Protein AF-A0A7W1G397-F1 (afdb_monomer_lite)

Structure (mmCIF, N/CA/C/O backbone):
data_AF-A0A7W1G397-F1
#
_entry.id   AF-A0A7W1G397-F1
#
loop_
_atom_site.group_PDB
_atom_site.id
_atom_site.type_symbol
_atom_site.label_atom_id
_atom_site.label_alt_id
_atom_site.label_comp_id
_atom_site.label_asym_id
_atom_site.label_entity_id
_atom_site.label_seq_id
_atom_site.pdbx_PDB_ins_code
_atom_site.Cartn_x
_atom_site.Cartn_y
_atom_site.Cartn_z
_atom_site.occupancy
_atom_site.B_iso_or_equiv
_atom_site.auth_seq_id
_atom_site.auth_comp_id
_atom_site.auth_asym_id
_atom_site.auth_atom_id
_atom_site.pdbx_PDB_model_num
ATOM 1 N N . MET A 1 1 ? -20.762 5.260 2.229 1.00 49.41 1 MET A N 1
ATOM 2 C CA . MET A 1 1 ? -19.795 6.367 2.070 1.00 49.41 1 MET A CA 1
ATOM 3 C C . MET A 1 1 ? -18.681 6.071 3.055 1.00 49.41 1 MET A C 1
ATOM 5 O O . MET A 1 1 ? -19.008 5.894 4.223 1.00 49.41 1 MET A O 1
ATOM 9 N N . LEU A 1 2 ? -17.438 5.887 2.600 1.00 60.28 2 LEU A N 1
ATOM 10 C CA . LEU A 1 2 ? -16.324 5.679 3.531 1.00 60.28 2 LEU A CA 1
ATOM 11 C C . LEU A 1 2 ? -16.150 6.945 4.393 1.00 60.28 2 LEU A C 1
ATOM 13 O O . LEU A 1 2 ? -16.407 8.043 3.886 1.00 60.28 2 LEU A O 1
ATOM 17 N N . PRO A 1 3 ? -15.755 6.822 5.672 1.00 69.31 3 PRO A N 1
ATOM 18 C CA . PRO A 1 3 ? -15.468 7.985 6.499 1.00 69.31 3 PRO A CA 1
ATOM 19 C C . PRO A 1 3 ? -14.357 8.830 5.865 1.00 69.31 3 PRO A C 1
ATOM 21 O O . PRO A 1 3 ? -13.433 8.294 5.248 1.00 69.31 3 PRO A O 1
ATOM 24 N N . LEU A 1 4 ? -14.433 10.150 6.046 1.00 78.81 4 LEU A N 1
ATOM 25 C CA . LEU A 1 4 ? -13.343 11.065 5.707 1.00 78.81 4 LEU A CA 1
ATOM 26 C C . LEU A 1 4 ? -12.041 10.572 6.365 1.00 78.81 4 LEU A C 1
ATOM 28 O O . LEU A 1 4 ? -12.045 10.128 7.516 1.00 78.81 4 LEU A O 1
ATOM 32 N N . GLY A 1 5 ? -10.938 10.639 5.625 1.00 86.44 5 GLY A N 1
ATOM 33 C CA . GLY A 1 5 ? -9.634 10.177 6.085 1.00 86.44 5 GLY A CA 1
ATOM 34 C C . GLY A 1 5 ? -8.589 11.283 6.124 1.00 86.44 5 GLY A C 1
ATOM 35 O O . GLY A 1 5 ? -8.741 12.336 5.503 1.00 86.44 5 GLY A O 1
ATOM 36 N N . TYR A 1 6 ? -7.509 11.020 6.850 1.00 93.25 6 TYR A N 1
ATOM 37 C CA . TYR A 1 6 ? -6.298 11.835 6.835 1.00 93.25 6 TYR A CA 1
ATOM 38 C C . TYR A 1 6 ? -5.314 11.289 5.795 1.00 93.25 6 TYR A C 1
ATOM 40 O O . TYR A 1 6 ? -5.114 10.083 5.748 1.00 93.25 6 TYR A O 1
ATOM 48 N N . SER A 1 7 ? -4.682 12.137 4.982 1.00 94.19 7 SER A N 1
ATOM 49 C CA . SER A 1 7 ? -3.629 11.691 4.054 1.00 94.19 7 SER A CA 1
ATOM 50 C C . SER A 1 7 ? -2.247 11.926 4.645 1.00 94.19 7 SER A C 1
ATOM 52 O O . SER A 1 7 ? -1.936 13.033 5.093 1.00 94.19 7 SER A O 1
ATOM 54 N N . SER A 1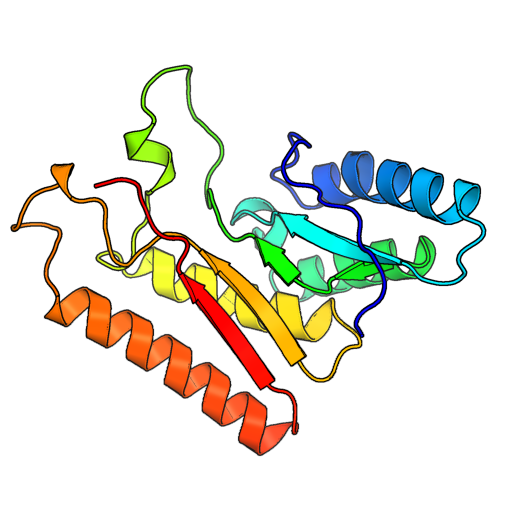 8 ? -1.406 10.890 4.630 1.00 93.62 8 SER A N 1
ATOM 55 C CA . SER A 1 8 ? -0.041 10.957 5.150 1.00 93.62 8 SER A CA 1
ATOM 56 C C . SER A 1 8 ? 1.004 11.364 4.107 1.00 93.62 8 SER A C 1
ATOM 58 O O . SER A 1 8 ? 2.186 11.392 4.437 1.00 93.62 8 SER A O 1
ATOM 60 N N . ASN A 1 9 ? 0.611 11.690 2.870 1.00 89.75 9 ASN A N 1
ATOM 61 C CA . ASN A 1 9 ? 1.539 11.909 1.748 1.00 89.75 9 ASN A CA 1
ATOM 62 C C . ASN A 1 9 ? 2.544 13.058 1.960 1.00 89.75 9 ASN A C 1
ATOM 64 O O . ASN A 1 9 ? 3.573 13.099 1.293 1.00 89.75 9 ASN A O 1
ATOM 68 N N . LEU A 1 10 ? 2.264 13.990 2.878 1.00 87.69 10 LEU A N 1
ATOM 69 C CA . LEU A 1 10 ? 3.157 15.111 3.204 1.00 87.69 10 LEU A CA 1
ATOM 70 C C . LEU A 1 10 ? 4.120 14.822 4.365 1.00 87.69 10 LEU A C 1
ATOM 72 O O . LEU A 1 10 ? 4.954 15.668 4.687 1.00 87.69 10 LEU A O 1
ATOM 76 N N . HIS A 1 11 ? 4.016 13.656 5.006 1.00 89.62 11 HIS A N 1
ATOM 77 C CA . HIS A 1 11 ? 4.950 13.258 6.055 1.00 89.62 11 HIS A CA 1
ATOM 78 C C . HIS A 1 11 ? 6.202 12.646 5.443 1.00 89.62 11 HIS A C 1
ATOM 80 O O . HIS A 1 11 ? 6.127 11.675 4.692 1.00 89.62 11 HIS A O 1
ATOM 86 N N . ALA A 1 12 ? 7.361 13.175 5.825 1.00 87.12 12 ALA A N 1
ATOM 87 C CA . ALA A 1 12 ? 8.645 12.550 5.545 1.00 87.12 12 ALA A CA 1
ATOM 88 C C . ALA A 1 12 ? 8.854 11.367 6.508 1.00 87.12 12 ALA A C 1
ATOM 90 O O . ALA A 1 12 ? 9.498 11.510 7.545 1.00 87.12 12 ALA A O 1
ATOM 91 N N . ALA A 1 13 ? 8.242 10.226 6.189 1.00 91.12 13 ALA A N 1
ATOM 92 C CA . ALA A 1 13 ? 8.380 8.975 6.926 1.00 91.12 13 ALA A CA 1
ATOM 93 C C . ALA A 1 13 ? 8.576 7.811 5.945 1.00 91.12 13 ALA A C 1
ATOM 95 O O . ALA A 1 13 ? 7.748 7.563 5.059 1.00 91.12 13 ALA A O 1
ATOM 96 N N . GLU A 1 14 ? 9.690 7.103 6.094 1.00 91.75 14 GLU A N 1
ATOM 97 C CA . GLU A 1 14 ? 10.121 6.040 5.185 1.00 91.75 14 GLU A CA 1
ATOM 98 C C . GLU A 1 14 ? 10.164 4.684 5.889 1.00 91.75 14 GLU A C 1
ATOM 100 O O . GLU A 1 14 ? 9.796 3.668 5.297 1.00 91.75 14 GLU A O 1
ATOM 105 N N . THR A 1 15 ? 10.585 4.666 7.152 1.00 95.44 15 THR A N 1
ATOM 106 C CA . THR A 1 15 ? 10.671 3.462 7.988 1.00 95.44 15 THR A CA 1
ATOM 107 C C . THR A 1 15 ? 9.422 3.268 8.848 1.00 95.44 15 THR A C 1
ATOM 109 O O . THR A 1 15 ? 8.640 4.194 9.063 1.00 95.44 15 THR A O 1
ATOM 112 N N . LEU A 1 16 ? 9.239 2.054 9.378 1.00 96.88 16 LEU A N 1
ATOM 113 C CA . LEU A 1 16 ? 8.144 1.752 10.303 1.00 96.88 16 LEU A CA 1
ATOM 114 C C . LEU A 1 16 ? 8.178 2.680 11.523 1.00 96.88 16 LEU A C 1
ATOM 116 O O . LEU A 1 16 ? 7.152 3.250 11.891 1.00 96.88 16 LEU A O 1
ATOM 120 N N . ASP A 1 17 ? 9.360 2.849 12.112 1.00 97.12 17 ASP A N 1
ATOM 121 C CA . ASP A 1 17 ? 9.548 3.661 13.311 1.00 97.12 17 ASP A CA 1
ATOM 122 C C . ASP A 1 17 ? 9.199 5.128 13.045 1.00 97.12 17 ASP A C 1
ATOM 124 O O . ASP A 1 17 ? 8.496 5.743 13.843 1.00 97.12 17 ASP A O 1
ATOM 128 N N . GLU A 1 18 ? 9.597 5.678 11.895 1.00 96.38 18 GLU A N 1
ATOM 129 C CA . GLU A 1 18 ? 9.225 7.039 11.489 1.00 96.38 18 GLU A CA 1
ATOM 130 C C . GLU A 1 18 ? 7.716 7.178 11.257 1.00 96.38 18 GLU A C 1
ATOM 132 O O . GLU A 1 18 ? 7.117 8.164 11.688 1.00 96.38 18 GLU A O 1
ATOM 137 N N . VAL A 1 19 ? 7.068 6.196 10.616 1.00 96.38 19 VAL A N 1
ATOM 138 C CA . VAL A 1 19 ? 5.608 6.215 10.417 1.00 96.38 19 VAL A CA 1
ATOM 139 C C . VAL A 1 19 ? 4.892 6.226 11.770 1.00 96.38 19 VAL A C 1
ATOM 141 O O . VAL A 1 19 ? 4.010 7.059 12.003 1.00 96.38 19 VAL A O 1
ATOM 144 N N . VAL A 1 20 ? 5.297 5.354 12.693 1.00 97.44 20 VAL A N 1
ATOM 145 C CA . VAL A 1 20 ? 4.714 5.272 14.040 1.00 97.44 20 VAL A CA 1
ATOM 146 C C . VAL A 1 20 ? 5.016 6.525 14.867 1.00 97.44 20 VAL A C 1
ATOM 148 O O . VAL A 1 20 ? 4.150 6.979 15.612 1.00 97.44 20 VAL A O 1
ATOM 151 N N . ALA A 1 21 ? 6.201 7.120 14.731 1.00 96.50 21 ALA A N 1
ATOM 152 C CA . ALA A 1 21 ? 6.607 8.289 15.510 1.00 96.50 21 ALA A CA 1
ATOM 153 C C . ALA A 1 21 ? 6.047 9.616 14.975 1.00 96.50 21 ALA A C 1
ATOM 155 O O . ALA A 1 21 ? 5.816 10.538 15.760 1.00 96.50 21 ALA A O 1
ATOM 156 N N . HIS A 1 22 ? 5.837 9.747 13.662 1.00 94.19 22 HIS A N 1
ATOM 157 C CA . HIS A 1 22 ? 5.528 11.035 13.029 1.00 94.19 22 HIS A CA 1
ATOM 158 C C . HIS A 1 22 ? 4.121 11.097 12.429 1.00 94.19 22 HIS A C 1
ATOM 160 O O . HIS A 1 22 ? 3.424 12.098 12.611 1.00 94.19 22 HIS A O 1
ATOM 166 N N . VAL A 1 23 ? 3.658 10.025 11.781 1.00 96.19 23 VAL A N 1
ATOM 167 C CA . VAL A 1 23 ? 2.343 10.006 11.118 1.00 96.19 23 VAL A CA 1
ATOM 168 C C . VAL A 1 23 ? 1.231 9.714 12.121 1.00 96.19 23 VAL A C 1
ATOM 170 O O . VAL A 1 23 ? 0.248 10.457 12.203 1.00 96.19 23 VAL A O 1
ATOM 173 N N . VAL A 1 24 ? 1.384 8.642 12.905 1.00 97.12 24 VAL A N 1
ATOM 174 C CA . VAL A 1 24 ? 0.333 8.145 13.810 1.00 97.12 24 VAL A CA 1
ATOM 175 C C . VAL A 1 24 ? -0.094 9.194 14.850 1.00 97.12 24 VAL A C 1
ATOM 177 O O . VAL A 1 24 ? -1.300 9.425 14.977 1.00 97.12 24 VAL A O 1
ATOM 180 N N . PRO A 1 25 ? 0.814 9.904 15.554 1.00 96.69 25 PRO A N 1
ATOM 181 C CA . PRO A 1 25 ? 0.413 10.906 16.541 1.00 96.69 25 PRO A CA 1
ATOM 182 C C . PRO A 1 25 ? -0.301 12.104 15.908 1.00 96.69 25 PRO A C 1
ATOM 184 O O . PRO A 1 25 ? -1.245 12.642 16.491 1.00 96.69 25 PRO A O 1
ATOM 187 N N . PHE A 1 26 ? 0.105 12.502 14.697 1.00 96.12 26 PHE A N 1
ATOM 188 C CA . PHE A 1 26 ? -0.525 13.610 13.986 1.00 96.12 26 PHE A CA 1
ATOM 189 C C . PHE A 1 26 ? -1.956 13.253 13.569 1.00 96.12 26 PHE A C 1
ATOM 191 O O . PHE A 1 26 ? -2.895 13.985 13.887 1.00 96.12 26 PHE A O 1
ATOM 198 N N . ALA A 1 27 ? -2.142 12.095 12.929 1.00 96.19 27 ALA A N 1
ATOM 199 C CA . ALA A 1 27 ? -3.462 11.599 12.540 1.00 96.19 27 ALA A CA 1
ATOM 200 C C . ALA A 1 27 ? -4.370 11.383 13.764 1.00 96.19 27 ALA A C 1
ATOM 202 O O . ALA A 1 27 ? -5.541 11.767 13.745 1.00 96.19 27 ALA A O 1
ATOM 203 N N . ARG A 1 28 ? -3.822 10.862 14.870 1.00 97.06 28 ARG A N 1
ATOM 204 C CA . ARG A 1 28 ? -4.537 10.746 16.148 1.00 97.06 28 ARG A CA 1
ATOM 205 C C . ARG A 1 28 ? -5.040 12.102 16.646 1.00 97.06 28 ARG A C 1
ATOM 207 O O . ARG A 1 28 ? -6.202 12.202 17.029 1.00 97.06 28 ARG A O 1
ATOM 214 N N . SER A 1 29 ? -4.198 13.136 16.624 1.00 97.12 29 SER A N 1
ATOM 215 C CA . SER A 1 29 ? -4.589 14.481 17.067 1.00 97.12 29 SER A CA 1
ATOM 216 C C . SER A 1 29 ? -5.717 15.063 16.211 1.00 97.12 29 SER A C 1
ATOM 218 O O . SER A 1 29 ? -6.642 15.679 16.742 1.00 97.12 29 SER A O 1
ATOM 220 N N . VAL A 1 30 ? -5.686 14.831 14.893 1.00 95.50 30 VAL A N 1
ATOM 221 C CA . VAL A 1 30 ? -6.776 15.224 13.985 1.00 95.50 30 VAL A CA 1
ATOM 222 C C . VAL A 1 30 ? -8.072 14.495 14.349 1.00 95.50 30 VAL A C 1
ATOM 224 O O . VAL A 1 30 ? -9.090 15.154 14.560 1.00 95.50 30 VAL A O 1
ATOM 227 N N . ARG A 1 31 ? -8.030 13.164 14.504 1.00 95.94 31 ARG A N 1
ATOM 228 C CA . ARG A 1 31 ? -9.182 12.349 14.930 1.00 95.94 31 ARG A CA 1
ATOM 229 C C . ARG A 1 31 ? -9.794 12.864 16.236 1.00 95.94 31 ARG A C 1
ATOM 231 O O . ARG A 1 31 ? -11.010 13.020 16.320 1.00 95.94 31 ARG A O 1
ATOM 238 N N . GLU A 1 32 ? -8.963 13.137 17.243 1.00 96.75 32 GLU A N 1
ATOM 239 C CA . GLU A 1 32 ? -9.403 13.624 18.558 1.00 96.75 32 GLU A CA 1
ATOM 240 C C . GLU A 1 32 ? -10.073 15.000 18.466 1.00 96.75 32 GLU A C 1
ATOM 242 O O . GLU A 1 32 ? -11.130 15.204 19.059 1.00 96.75 32 GLU A O 1
ATOM 247 N N . ARG A 1 33 ? -9.521 15.926 17.670 1.00 96.25 33 ARG A N 1
ATOM 248 C CA . ARG A 1 33 ? -10.114 17.259 17.442 1.00 96.25 33 ARG A CA 1
ATOM 249 C C . ARG A 1 33 ? -11.447 17.205 16.701 1.00 96.25 33 ARG A C 1
ATOM 251 O O . ARG A 1 33 ? -12.297 18.058 16.930 1.00 96.25 33 ARG A O 1
ATOM 258 N N . LEU A 1 34 ? -11.625 16.216 15.829 1.00 94.69 34 LEU A N 1
ATOM 259 C CA . LEU A 1 34 ? -12.894 15.951 15.150 1.00 94.69 34 LEU A CA 1
ATOM 260 C C . LEU A 1 34 ? -13.901 15.206 16.045 1.00 94.69 34 LEU A C 1
ATOM 262 O O . LEU A 1 34 ? -15.068 15.090 15.678 1.00 94.69 34 LEU A O 1
ATOM 266 N N . GLY A 1 35 ? -13.471 14.703 17.209 1.00 95.06 35 GLY A N 1
ATOM 267 C CA . GLY A 1 35 ? -14.311 13.931 18.127 1.00 95.06 35 GLY A CA 1
ATOM 268 C C . GLY A 1 35 ? -14.679 12.541 17.603 1.00 95.06 35 GLY A C 1
ATOM 269 O O . GLY A 1 35 ? -15.711 11.994 17.988 1.00 95.06 35 GLY A O 1
ATOM 270 N N . TRP A 1 36 ? -13.883 11.966 16.698 1.00 94.12 36 TRP A N 1
ATOM 271 C CA . TRP A 1 36 ? -14.200 10.682 16.064 1.00 94.12 36 TRP A CA 1
ATOM 272 C C . TRP A 1 36 ? -13.633 9.500 16.841 1.00 94.12 36 TRP A C 1
ATOM 274 O O . TRP A 1 36 ? -12.502 9.528 17.323 1.00 94.12 36 TRP A O 1
ATOM 284 N N . GLN A 1 37 ? -14.404 8.415 16.932 1.00 93.38 37 GLN A N 1
ATOM 285 C CA . GLN A 1 37 ? -13.930 7.189 17.577 1.00 93.38 37 GLN A CA 1
ATOM 286 C C . GLN A 1 37 ? -12.858 6.493 16.737 1.00 93.38 37 GLN A C 1
ATOM 288 O O . GLN A 1 37 ? -11.804 6.144 17.268 1.00 93.38 37 GLN A O 1
ATOM 293 N N . ARG A 1 38 ? -13.099 6.361 15.429 1.00 93.81 38 ARG A N 1
ATOM 294 C CA . ARG A 1 38 ? -12.168 5.781 14.459 1.00 93.81 38 ARG A CA 1
ATOM 295 C C . ARG A 1 38 ? -12.051 6.697 13.245 1.00 93.81 38 ARG A C 1
ATOM 297 O O . ARG A 1 38 ? -13.041 7.312 12.856 1.00 93.81 38 ARG A O 1
ATOM 304 N N . MET A 1 39 ? -10.857 6.811 12.673 1.00 94.75 39 MET A N 1
ATOM 305 C CA . MET A 1 39 ? -10.620 7.617 11.472 1.00 94.75 39 MET A CA 1
ATOM 306 C C . MET A 1 39 ? -9.795 6.838 10.452 1.00 94.75 39 MET A C 1
ATOM 308 O O . MET A 1 39 ? -8.829 6.160 10.804 1.00 94.75 39 MET A O 1
ATOM 312 N N . GLY A 1 40 ? -10.178 6.971 9.186 1.00 93.69 40 GLY A N 1
ATOM 313 C CA . GLY A 1 40 ? -9.417 6.434 8.071 1.00 93.69 40 GLY A CA 1
ATOM 314 C C . GLY A 1 40 ? -8.105 7.172 7.845 1.00 93.69 40 GLY A C 1
ATOM 315 O O . GLY A 1 40 ? -8.018 8.384 8.055 1.00 93.69 40 GLY A O 1
ATOM 316 N N . ILE A 1 41 ? -7.102 6.465 7.343 1.00 94.75 41 ILE A N 1
ATOM 317 C CA . ILE A 1 41 ? -5.874 7.062 6.824 1.00 94.75 41 ILE A CA 1
ATOM 318 C C . ILE A 1 41 ? -5.614 6.594 5.387 1.00 94.75 41 ILE A C 1
ATOM 320 O O . ILE A 1 41 ? -5.770 5.414 5.069 1.00 94.75 41 ILE A O 1
ATOM 324 N N . ASP A 1 42 ? -5.251 7.544 4.526 1.00 94.50 42 ASP A N 1
ATOM 325 C CA . ASP A 1 42 ? -4.490 7.299 3.302 1.00 94.50 42 ASP A CA 1
ATOM 326 C C . ASP A 1 42 ? -3.015 7.255 3.700 1.00 94.50 42 ASP A C 1
ATOM 328 O O . ASP A 1 42 ? -2.414 8.288 4.013 1.00 94.50 42 ASP A O 1
ATOM 332 N N . LEU A 1 43 ? -2.487 6.035 3.817 1.00 95.75 43 LEU A N 1
ATOM 333 C CA . LEU A 1 43 ? -1.182 5.777 4.406 1.00 95.75 43 LEU A CA 1
ATOM 334 C C . LEU A 1 43 ? -0.146 5.498 3.319 1.00 95.75 43 LEU A C 1
ATOM 336 O O . LEU A 1 43 ? -0.139 4.441 2.686 1.00 95.75 43 LEU A O 1
ATOM 340 N N . ARG A 1 44 ? 0.778 6.437 3.148 1.00 95.06 44 ARG A N 1
ATOM 341 C CA . ARG A 1 44 ? 1.942 6.277 2.280 1.00 95.06 44 ARG A CA 1
ATOM 342 C C . ARG A 1 44 ? 2.944 5.313 2.905 1.00 95.06 44 ARG A C 1
ATOM 344 O O . ARG A 1 44 ? 3.490 5.609 3.967 1.00 95.06 44 ARG A O 1
ATOM 351 N N . LEU A 1 45 ? 3.224 4.200 2.231 1.00 94.56 45 LEU A N 1
ATOM 352 C CA . LEU A 1 45 ? 4.211 3.208 2.659 1.00 94.56 45 LEU A CA 1
ATOM 353 C C . LEU A 1 45 ? 5.218 2.931 1.541 1.00 94.56 45 LEU A C 1
ATOM 355 O O . LEU A 1 45 ? 4.862 2.485 0.451 1.00 94.56 45 LEU A O 1
ATOM 359 N N . GLY A 1 46 ? 6.493 3.164 1.845 1.00 86.94 46 GLY A N 1
ATOM 360 C CA . GLY A 1 46 ? 7.615 2.702 1.033 1.00 86.94 46 GLY A CA 1
ATOM 361 C C . GLY A 1 46 ? 8.084 1.301 1.438 1.00 86.94 46 GLY A C 1
ATOM 362 O O . GLY A 1 46 ? 7.616 0.716 2.417 1.00 86.94 46 GLY A O 1
ATOM 363 N N . LEU A 1 47 ? 9.075 0.781 0.713 1.00 89.06 47 LEU A N 1
ATOM 364 C CA . LEU A 1 47 ? 9.675 -0.532 0.985 1.00 89.06 47 LEU A CA 1
ATOM 365 C C . LEU A 1 47 ? 10.272 -0.639 2.396 1.00 89.06 47 LEU A C 1
ATOM 367 O O . LEU A 1 47 ? 10.181 -1.685 3.034 1.00 89.06 47 LEU A O 1
ATOM 371 N N . ALA A 1 48 ? 10.877 0.443 2.892 1.00 93.06 48 ALA A N 1
ATOM 372 C CA . ALA A 1 48 ? 11.560 0.447 4.183 1.00 93.06 48 ALA A CA 1
ATOM 373 C C . ALA A 1 48 ? 10.594 0.244 5.366 1.00 93.06 48 ALA A C 1
ATOM 375 O O . ALA A 1 48 ? 10.947 -0.439 6.327 1.00 93.06 48 ALA A O 1
ATOM 376 N N . ALA A 1 49 ? 9.359 0.746 5.277 1.00 94.44 49 ALA A N 1
ATOM 377 C CA . ALA A 1 49 ? 8.342 0.554 6.310 1.00 94.44 49 ALA A CA 1
ATOM 378 C C . ALA A 1 49 ? 7.873 -0.905 6.438 1.00 94.44 49 ALA A C 1
ATOM 380 O O . ALA A 1 49 ? 7.413 -1.313 7.503 1.00 94.44 49 ALA A O 1
ATOM 381 N N . LEU A 1 50 ? 8.021 -1.703 5.377 1.00 94.62 50 LEU A N 1
ATOM 382 C CA . LEU A 1 50 ? 7.604 -3.107 5.328 1.00 94.62 50 LEU A CA 1
ATOM 383 C C . LEU A 1 50 ? 8.777 -4.096 5.399 1.00 94.62 50 LEU A C 1
ATOM 385 O O . LEU A 1 50 ? 8.564 -5.302 5.296 1.00 94.62 50 LEU A O 1
ATOM 389 N N . ALA A 1 51 ? 10.010 -3.626 5.622 1.00 93.94 51 ALA A N 1
ATOM 390 C CA . ALA A 1 51 ? 11.212 -4.466 5.593 1.00 93.94 51 ALA A CA 1
ATOM 391 C C . ALA A 1 51 ? 11.194 -5.630 6.609 1.00 93.94 51 ALA A C 1
ATOM 393 O O . ALA A 1 51 ? 11.806 -6.667 6.370 1.00 93.94 51 ALA A O 1
ATOM 394 N N . GLY A 1 52 ? 10.468 -5.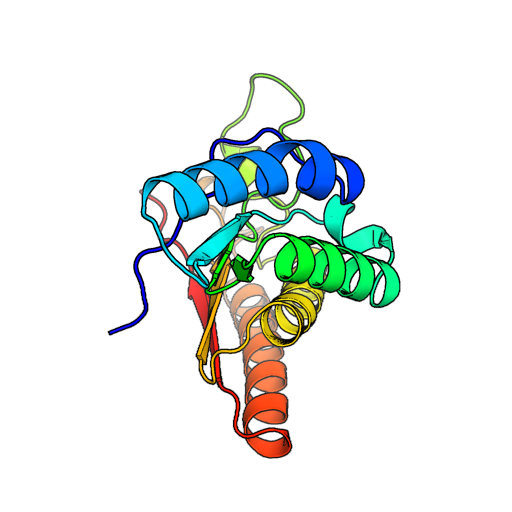485 7.724 1.00 94.00 52 GLY A N 1
ATOM 395 C CA . GLY A 1 52 ? 10.264 -6.547 8.720 1.00 94.00 52 GLY A CA 1
ATOM 396 C C . GLY A 1 52 ? 9.134 -7.535 8.389 1.00 94.00 52 GLY A C 1
ATOM 397 O O . GLY A 1 52 ? 8.772 -8.349 9.240 1.00 94.00 52 GLY A O 1
ATOM 398 N N . GLY A 1 53 ? 8.534 -7.451 7.198 1.00 95.62 53 GLY A N 1
ATOM 399 C CA . GLY A 1 53 ? 7.472 -8.344 6.738 1.00 95.62 53 GLY A CA 1
ATOM 400 C C . GLY A 1 53 ? 6.235 -8.327 7.640 1.00 95.62 53 GLY A C 1
ATOM 401 O O . GLY A 1 53 ? 5.767 -7.275 8.077 1.00 95.62 53 GLY A O 1
ATOM 402 N N . THR A 1 54 ? 5.705 -9.511 7.951 1.00 96.12 54 THR A N 1
ATOM 403 C CA . THR A 1 54 ? 4.490 -9.675 8.768 1.00 96.12 54 THR A CA 1
ATOM 404 C C . THR A 1 54 ? 4.619 -9.076 10.169 1.00 96.12 54 THR A C 1
ATOM 406 O O . THR A 1 54 ? 3.641 -8.541 10.686 1.00 96.12 54 THR A O 1
ATOM 409 N N . ALA A 1 55 ? 5.815 -9.100 10.768 1.00 97.69 55 ALA A N 1
ATOM 410 C CA . ALA A 1 55 ? 6.058 -8.492 12.075 1.00 97.69 55 ALA A CA 1
ATOM 411 C C . ALA A 1 55 ? 5.951 -6.960 12.020 1.00 97.69 55 ALA A C 1
ATOM 413 O O . ALA A 1 55 ? 5.333 -6.358 12.897 1.00 97.69 55 ALA A O 1
ATOM 414 N N . ALA A 1 56 ? 6.485 -6.336 10.963 1.00 97.69 56 ALA A N 1
ATOM 415 C CA . ALA A 1 56 ? 6.359 -4.895 10.748 1.00 97.69 56 ALA A CA 1
ATOM 416 C C . ALA A 1 56 ? 4.895 -4.483 10.526 1.00 97.69 56 ALA A C 1
ATOM 418 O O . ALA A 1 56 ? 4.419 -3.530 11.140 1.00 97.69 56 ALA A O 1
ATOM 419 N N . ILE A 1 57 ? 4.157 -5.248 9.715 1.00 98.12 57 ILE A N 1
ATOM 420 C CA . ILE A 1 57 ? 2.724 -5.023 9.473 1.00 98.12 57 ILE A CA 1
ATOM 421 C C . ILE A 1 57 ? 1.922 -5.143 10.777 1.00 98.12 57 ILE A C 1
ATOM 423 O O . ILE A 1 57 ? 1.084 -4.289 11.059 1.00 98.12 57 ILE A O 1
ATOM 427 N N . ALA A 1 58 ? 2.188 -6.163 11.597 1.00 98.31 58 ALA A N 1
ATOM 428 C CA . ALA A 1 58 ? 1.503 -6.355 12.875 1.00 98.31 58 ALA A CA 1
ATOM 429 C C . ALA A 1 58 ? 1.799 -5.224 13.875 1.00 98.31 58 ALA A C 1
ATOM 431 O O . ALA A 1 58 ? 0.889 -4.732 14.546 1.00 98.31 58 ALA A O 1
ATOM 432 N N . ALA A 1 59 ? 3.054 -4.773 13.948 1.00 98.31 59 ALA A N 1
ATOM 433 C CA . ALA A 1 59 ? 3.444 -3.640 14.781 1.00 98.31 59 ALA A CA 1
ATOM 434 C C . ALA A 1 59 ? 2.749 -2.344 14.333 1.00 98.31 59 ALA A C 1
ATOM 436 O O . ALA A 1 59 ? 2.183 -1.629 15.162 1.00 98.31 59 ALA A O 1
ATOM 437 N N . LEU A 1 60 ? 2.711 -2.083 13.022 1.00 98.25 60 LEU A N 1
ATOM 438 C CA . LEU A 1 60 ? 2.001 -0.937 12.459 1.00 98.25 60 LEU A CA 1
ATOM 439 C C . LEU A 1 60 ? 0.497 -1.012 12.736 1.00 98.25 60 LEU A C 1
ATOM 441 O O . LEU A 1 60 ? -0.095 -0.020 13.157 1.00 98.25 60 LEU A O 1
ATOM 445 N N . ARG A 1 61 ? -0.118 -2.190 12.571 1.00 98.31 61 ARG A N 1
ATOM 446 C CA . ARG A 1 61 ? -1.536 -2.404 12.885 1.00 98.31 61 ARG A CA 1
ATOM 447 C C . ARG A 1 61 ? -1.845 -2.058 14.340 1.00 98.31 61 ARG A C 1
ATOM 449 O O . ARG A 1 61 ? -2.790 -1.320 14.601 1.00 98.31 61 ARG A O 1
ATOM 456 N N . SER A 1 62 ? -1.025 -2.551 15.267 1.00 98.56 62 SER A N 1
ATOM 457 C CA . SER A 1 62 ? -1.163 -2.274 16.701 1.00 98.56 62 SER A CA 1
ATOM 458 C C . SER A 1 62 ? -1.062 -0.775 17.008 1.00 98.56 62 SER A C 1
ATOM 460 O O . SER A 1 62 ? -1.882 -0.231 17.750 1.00 98.56 62 SER A O 1
ATOM 462 N N . ALA A 1 63 ? -0.110 -0.075 16.381 1.00 98.44 63 ALA A N 1
ATOM 463 C CA . ALA A 1 63 ? 0.045 1.369 16.538 1.00 98.44 63 ALA A CA 1
ATOM 464 C C . ALA A 1 63 ? -1.170 2.156 16.011 1.00 98.44 63 ALA A C 1
ATOM 466 O O . ALA A 1 63 ? -1.622 3.097 16.669 1.00 98.44 63 ALA A O 1
ATOM 467 N N . LEU A 1 64 ? -1.725 1.763 14.858 1.00 98.12 64 LEU A N 1
ATOM 468 C CA . LEU A 1 64 ? -2.944 2.371 14.316 1.00 98.12 64 LEU A CA 1
ATOM 469 C C . LEU A 1 64 ? -4.144 2.135 15.240 1.00 98.12 64 LEU A C 1
ATOM 471 O O . LEU A 1 64 ? -4.866 3.082 15.552 1.00 98.12 64 LEU A O 1
ATOM 475 N N . ASP A 1 65 ? -4.322 0.917 15.751 1.00 98.31 65 ASP A N 1
ATOM 476 C CA . ASP A 1 65 ? -5.423 0.601 16.664 1.00 98.31 65 ASP A CA 1
ATOM 477 C C . ASP A 1 65 ? -5.355 1.379 17.971 1.00 98.31 65 ASP A C 1
ATOM 479 O O . ASP A 1 65 ? -6.359 1.962 18.388 1.00 98.31 65 ASP A O 1
ATOM 483 N N . ALA A 1 66 ? -4.171 1.461 18.580 1.00 98.31 66 ALA A N 1
ATOM 484 C CA . ALA A 1 66 ? -3.954 2.255 19.786 1.00 98.31 66 ALA A CA 1
ATOM 485 C C . ALA A 1 66 ? -4.276 3.748 19.573 1.00 98.31 66 ALA A C 1
ATOM 487 O O . ALA A 1 66 ? -4.623 4.458 20.518 1.00 98.31 66 ALA A O 1
ATOM 488 N N . ALA A 1 67 ? -4.186 4.227 18.330 1.00 97.81 67 ALA A N 1
ATOM 489 C CA . ALA A 1 67 ? -4.519 5.590 17.936 1.00 97.81 67 ALA A CA 1
ATOM 490 C C . ALA A 1 67 ? -5.972 5.775 17.456 1.00 97.81 67 ALA A C 1
ATOM 492 O O . ALA A 1 67 ? -6.370 6.912 17.180 1.00 97.81 67 ALA A O 1
ATOM 493 N N . GLY A 1 68 ? -6.769 4.703 17.362 1.00 96.88 68 GLY A N 1
ATOM 494 C CA . GLY A 1 68 ? -8.113 4.737 16.781 1.00 96.88 68 GLY A CA 1
ATOM 495 C C . GLY A 1 68 ? -8.100 5.006 15.272 1.00 96.88 68 GLY A C 1
ATOM 496 O O . GLY A 1 68 ? -8.941 5.750 14.770 1.00 96.88 68 GLY A O 1
ATOM 497 N N . LEU A 1 69 ? -7.127 4.456 14.549 1.00 96.69 69 LEU A N 1
ATOM 498 C CA . LEU A 1 69 ? -6.924 4.660 13.114 1.00 96.69 69 LEU A CA 1
ATOM 499 C C . LEU A 1 69 ? -7.066 3.344 12.338 1.00 96.69 69 LEU A C 1
ATOM 501 O O . LEU A 1 69 ? -6.842 2.268 12.885 1.00 96.69 69 LEU A O 1
ATOM 505 N N . SER A 1 70 ? -7.412 3.442 11.055 1.00 95.81 70 SER A N 1
ATOM 506 C CA . SER A 1 70 ? -7.479 2.313 10.115 1.00 95.81 70 SER A CA 1
ATOM 507 C C . SER A 1 70 ? -7.042 2.760 8.725 1.00 95.81 70 SER A C 1
ATOM 509 O O . SER A 1 70 ? -7.449 3.833 8.279 1.00 95.81 70 SER A O 1
ATOM 511 N N . ALA A 1 71 ? -6.213 1.984 8.026 1.00 94.94 71 ALA A N 1
ATOM 512 C CA . ALA A 1 71 ? -5.771 2.356 6.683 1.00 94.94 71 ALA A CA 1
ATOM 513 C C . ALA A 1 71 ? -6.873 2.047 5.658 1.00 94.94 71 ALA A C 1
ATOM 515 O O . ALA A 1 71 ? -7.107 0.891 5.325 1.00 94.94 71 ALA A O 1
ATOM 516 N N . HIS A 1 72 ? -7.571 3.064 5.149 1.00 89.94 72 HIS A N 1
ATOM 517 C CA . HIS A 1 72 ? -8.583 2.864 4.098 1.00 89.94 72 HIS A CA 1
ATOM 518 C C . HIS A 1 72 ? -7.930 2.614 2.737 1.00 89.94 72 HIS A C 1
ATOM 520 O O . HIS A 1 72 ? -8.444 1.865 1.910 1.00 89.94 72 HIS A O 1
ATOM 526 N N . THR A 1 73 ? -6.786 3.255 2.514 1.00 94.62 73 THR A N 1
ATOM 527 C CA . THR A 1 73 ? -5.996 3.120 1.298 1.00 94.62 73 THR A CA 1
ATOM 528 C C . THR A 1 73 ? -4.521 3.191 1.648 1.00 94.62 73 THR A C 1
ATOM 530 O O . THR A 1 73 ? -4.133 3.858 2.612 1.00 94.62 73 THR A O 1
ATOM 533 N N . LEU A 1 74 ? -3.703 2.501 0.861 1.00 96.69 74 LEU A N 1
ATOM 534 C CA . LEU A 1 74 ? -2.259 2.675 0.881 1.00 96.69 74 LEU A CA 1
ATOM 535 C C . LEU A 1 74 ? -1.812 3.449 -0.353 1.00 96.69 74 LEU A C 1
ATOM 537 O O . LEU A 1 74 ? -2.329 3.221 -1.446 1.00 96.69 74 LEU A O 1
ATOM 541 N N . ASN A 1 75 ? -0.803 4.294 -0.185 1.00 95.50 75 ASN A N 1
ATOM 542 C CA . ASN A 1 75 ? -0.070 4.883 -1.297 1.00 95.50 75 ASN A CA 1
ATOM 543 C C . ASN A 1 75 ? 1.326 4.246 -1.380 1.00 95.50 75 ASN A C 1
ATOM 545 O O . ASN A 1 75 ? 2.157 4.418 -0.486 1.00 95.50 75 ASN A O 1
ATOM 549 N N . GLY A 1 76 ? 1.570 3.487 -2.450 1.00 94.12 76 GLY A N 1
ATOM 550 C CA . GLY A 1 76 ? 2.842 2.818 -2.742 1.00 94.12 76 GLY A CA 1
ATOM 551 C C . GLY A 1 76 ? 3.790 3.635 -3.625 1.00 94.12 76 GLY A C 1
ATOM 552 O O . GLY A 1 76 ? 4.627 3.054 -4.330 1.00 94.12 76 GLY A O 1
ATOM 553 N N . PHE A 1 77 ? 3.623 4.958 -3.678 1.00 89.75 77 PHE A N 1
ATOM 554 C CA . PHE A 1 77 ? 4.414 5.872 -4.493 1.00 89.75 77 PHE A CA 1
ATOM 555 C C . PHE A 1 77 ? 4.884 7.110 -3.696 1.00 89.75 77 PHE A C 1
ATOM 557 O O . PHE A 1 77 ? 4.081 7.782 -3.051 1.00 89.75 77 PHE A O 1
ATOM 564 N N . PRO A 1 78 ? 6.187 7.452 -3.750 1.00 88.31 78 PRO A N 1
ATOM 565 C CA . PRO A 1 78 ? 7.292 6.641 -4.275 1.00 88.31 78 PRO A CA 1
ATOM 566 C C . PRO A 1 78 ? 7.597 5.438 -3.364 1.00 88.31 78 PRO A C 1
ATOM 568 O O . PRO A 1 78 ? 7.368 5.487 -2.159 1.00 88.31 78 PRO A O 1
ATOM 571 N N . LEU A 1 79 ? 8.152 4.353 -3.919 1.00 87.81 79 LEU A N 1
ATOM 572 C CA . LEU A 1 79 ? 8.545 3.177 -3.114 1.00 87.81 79 LEU A CA 1
ATOM 573 C C . LEU A 1 79 ? 9.842 3.375 -2.334 1.00 87.81 79 LEU A C 1
ATOM 575 O O . LEU A 1 79 ? 10.096 2.662 -1.360 1.00 87.81 79 LEU A O 1
ATOM 579 N N . ARG A 1 80 ? 10.686 4.287 -2.810 1.00 85.19 80 ARG A N 1
ATOM 580 C CA . ARG A 1 80 ? 11.996 4.589 -2.249 1.00 85.19 80 ARG A CA 1
ATOM 581 C C . ARG A 1 80 ? 12.050 6.072 -1.885 1.00 85.19 80 ARG A C 1
ATOM 583 O O . ARG A 1 80 ? 11.407 6.870 -2.573 1.00 85.19 80 ARG A O 1
ATOM 590 N N . PRO A 1 81 ? 12.834 6.448 -0.863 1.00 74.94 81 PRO A N 1
ATOM 591 C CA . PRO A 1 81 ? 13.036 7.849 -0.528 1.00 74.94 81 PRO A CA 1
ATOM 592 C C . PRO A 1 81 ? 13.611 8.614 -1.721 1.00 74.94 81 PRO A C 1
ATOM 594 O O . PRO A 1 81 ? 14.413 8.075 -2.491 1.00 74.94 81 PRO A O 1
ATOM 597 N N . PHE A 1 82 ? 13.269 9.896 -1.832 1.00 66.50 82 PHE A N 1
ATOM 598 C CA . PHE A 1 82 ? 13.930 10.795 -2.773 1.00 66.50 82 PHE A CA 1
ATOM 599 C C . PHE A 1 82 ? 15.402 10.960 -2.378 1.00 66.50 82 PHE A C 1
ATOM 601 O O . PHE A 1 82 ? 15.734 11.685 -1.440 1.00 66.50 82 PHE A O 1
ATOM 608 N N . GLN A 1 83 ? 16.309 10.301 -3.096 1.00 53.38 83 GLN A N 1
ATOM 609 C CA . GLN A 1 83 ? 17.732 10.589 -2.977 1.00 53.38 83 GLN A CA 1
ATOM 610 C C . GLN A 1 83 ? 18.045 11.823 -3.837 1.00 53.38 83 GLN A C 1
ATOM 612 O O . GLN A 1 83 ? 18.265 11.710 -5.033 1.00 53.38 83 GLN A O 1
ATOM 617 N N . GLN A 1 84 ? 18.094 12.998 -3.196 1.00 52.03 84 GLN A N 1
ATOM 618 C CA . GLN A 1 84 ? 18.513 14.301 -3.751 1.00 52.03 84 GLN A CA 1
ATOM 619 C C . GLN A 1 84 ? 17.475 15.094 -4.579 1.00 52.03 84 GLN A C 1
ATOM 621 O O . GLN A 1 84 ? 16.506 14.575 -5.120 1.00 52.03 84 GLN A O 1
ATOM 626 N N . ALA A 1 85 ? 17.709 16.412 -4.680 1.00 47.34 85 ALA A N 1
ATOM 627 C CA . ALA A 1 85 ? 16.838 17.435 -5.286 1.00 47.34 85 ALA A CA 1
ATOM 628 C C . ALA A 1 85 ? 16.662 17.349 -6.827 1.00 47.34 85 ALA A C 1
ATOM 630 O O . ALA A 1 85 ? 16.117 18.257 -7.455 1.00 47.34 85 ALA A O 1
ATOM 631 N N . ARG A 1 86 ? 17.131 16.270 -7.452 1.00 49.38 86 ARG A N 1
ATOM 632 C CA . ARG A 1 86 ? 17.032 15.932 -8.880 1.00 49.38 86 ARG A CA 1
ATOM 633 C C . ARG A 1 86 ? 16.836 14.413 -8.893 1.00 49.38 86 ARG A C 1
ATOM 635 O O . ARG A 1 86 ? 17.688 13.726 -8.362 1.00 49.38 86 ARG A O 1
ATOM 642 N N . VAL A 1 87 ? 15.776 13.805 -9.413 1.00 58.19 87 VAL A N 1
ATOM 643 C CA . VAL A 1 87 ? 15.040 14.052 -10.658 1.00 58.19 87 VAL A CA 1
ATOM 644 C C . VAL A 1 87 ? 13.614 13.505 -10.458 1.00 58.19 87 VAL A C 1
ATOM 646 O O . VAL A 1 87 ? 13.473 12.400 -9.939 1.00 58.19 87 VAL A O 1
ATOM 649 N N . LYS A 1 88 ? 12.559 14.220 -10.891 1.00 68.06 88 LYS A N 1
ATOM 650 C CA . LYS A 1 88 ? 11.154 13.736 -10.835 1.00 68.06 88 LYS A CA 1
ATOM 651 C C . LYS A 1 88 ? 10.991 12.308 -11.383 1.00 68.06 88 LYS A C 1
ATOM 653 O O . LYS A 1 88 ? 10.180 11.544 -10.888 1.00 68.06 88 LYS A O 1
ATOM 658 N N . GLU A 1 89 ? 11.818 11.956 -12.359 1.00 78.94 89 GLU A N 1
ATOM 659 C CA . GLU A 1 89 ? 11.848 10.669 -13.051 1.00 78.94 89 GLU A CA 1
ATOM 660 C C . GLU A 1 89 ? 12.189 9.485 -12.132 1.00 78.94 89 GLU A C 1
ATOM 662 O O . GLU A 1 89 ? 11.648 8.396 -12.290 1.00 78.94 89 GLU A O 1
ATOM 667 N N . GLN A 1 90 ? 13.066 9.679 -11.140 1.00 83.62 90 GLN A N 1
ATOM 668 C CA . GLN A 1 90 ? 13.475 8.594 -10.241 1.00 83.62 90 GLN A CA 1
ATOM 669 C C . GLN A 1 90 ? 12.365 8.178 -9.276 1.00 83.62 90 GLN A C 1
ATOM 671 O O . GLN A 1 90 ? 12.384 7.051 -8.790 1.00 83.62 90 GLN A O 1
ATOM 676 N N . ALA A 1 91 ? 11.384 9.053 -9.036 1.00 85.69 91 ALA A N 1
ATOM 677 C CA . ALA A 1 91 ? 10.226 8.735 -8.208 1.00 85.69 91 ALA A CA 1
ATOM 678 C C . ALA A 1 91 ? 9.449 7.537 -8.766 1.00 85.69 91 ALA A C 1
ATOM 680 O O . ALA A 1 91 ? 8.910 6.735 -8.003 1.00 85.69 91 ALA A O 1
ATOM 681 N N . TYR A 1 92 ? 9.418 7.405 -10.097 1.00 88.56 92 TYR A N 1
ATOM 682 C CA . TYR A 1 92 ? 8.704 6.332 -10.782 1.00 88.56 92 TYR A CA 1
ATOM 683 C C . TYR A 1 92 ? 9.390 4.980 -10.648 1.00 88.56 92 TYR A C 1
ATOM 685 O O . TYR A 1 92 ? 8.771 3.960 -10.936 1.00 88.56 92 TYR A O 1
ATOM 693 N N . LEU A 1 93 ? 10.642 4.955 -10.182 1.00 89.94 93 LEU A N 1
ATOM 694 C CA . LEU A 1 93 ? 11.413 3.732 -10.054 1.00 89.94 93 LEU A CA 1
ATOM 695 C C . LEU A 1 93 ? 11.264 3.084 -8.668 1.00 89.94 93 LEU A C 1
ATOM 697 O O . LEU A 1 93 ? 11.299 3.772 -7.646 1.00 89.94 93 LEU A O 1
ATOM 701 N N . PRO A 1 94 ? 11.175 1.745 -8.607 1.00 93.06 94 PRO A N 1
ATOM 702 C CA . PRO A 1 94 ? 10.992 0.840 -9.747 1.00 93.06 94 PRO A CA 1
ATOM 703 C C . PRO A 1 94 ? 9.587 0.984 -10.360 1.00 93.06 94 PRO A C 1
ATOM 705 O O . PRO A 1 94 ? 8.632 1.178 -9.611 1.00 93.06 94 PRO A O 1
ATOM 708 N N . ASP A 1 95 ? 9.427 0.872 -11.679 1.00 94.12 95 ASP A N 1
ATOM 709 C CA . ASP A 1 95 ? 8.106 0.862 -12.348 1.00 94.12 95 ASP A CA 1
ATOM 710 C C . ASP A 1 95 ? 7.655 -0.570 -12.698 1.00 94.12 95 ASP A C 1
ATOM 712 O O . ASP A 1 95 ? 8.319 -1.540 -12.326 1.00 94.12 95 ASP A O 1
ATOM 716 N N . TRP A 1 96 ? 6.524 -0.752 -13.393 1.00 96.75 96 TRP A N 1
ATOM 717 C CA . TRP A 1 96 ? 6.019 -2.100 -13.708 1.00 96.75 96 TRP A CA 1
ATOM 718 C C . TRP A 1 96 ? 6.830 -2.856 -14.772 1.00 96.75 96 TRP A C 1
ATOM 720 O O . TRP A 1 96 ? 6.523 -4.020 -15.040 1.00 96.75 96 TRP A O 1
ATOM 730 N N . SER A 1 97 ? 7.877 -2.254 -15.350 1.00 95.56 97 SER A N 1
ATOM 731 C CA . SER A 1 97 ? 8.864 -2.991 -16.151 1.00 95.56 97 SER A CA 1
ATOM 732 C C . SER A 1 97 ? 9.863 -3.775 -15.286 1.00 95.56 97 SER A C 1
ATOM 734 O O . SER A 1 97 ? 10.548 -4.671 -15.781 1.00 95.56 97 SER A O 1
ATOM 736 N N . GLU A 1 98 ? 9.924 -3.491 -13.981 1.00 95.38 98 GLU A N 1
ATOM 737 C CA . GLU A 1 98 ? 10.857 -4.112 -13.042 1.00 95.38 98 GLU A CA 1
ATOM 738 C C . GLU A 1 98 ? 10.153 -5.093 -12.096 1.00 95.38 98 GLU A C 1
ATOM 740 O O . GLU A 1 98 ? 9.143 -4.784 -11.462 1.00 95.38 98 GLU A O 1
ATOM 745 N N . ALA A 1 99 ? 10.742 -6.279 -11.910 1.00 95.81 99 ALA A N 1
ATOM 746 C CA . ALA A 1 99 ? 10.192 -7.311 -11.021 1.00 95.81 99 ALA A CA 1
ATOM 747 C C . ALA A 1 99 ? 10.029 -6.840 -9.562 1.00 95.81 99 ALA A C 1
ATOM 749 O O . ALA A 1 99 ? 9.163 -7.334 -8.836 1.00 95.81 99 ALA A O 1
ATOM 750 N N . GLU A 1 100 ? 10.846 -5.876 -9.130 1.00 95.81 100 GLU A N 1
ATOM 751 C CA . GLU A 1 100 ? 10.774 -5.306 -7.788 1.00 95.81 100 GLU A CA 1
ATOM 752 C C . GLU A 1 100 ? 9.457 -4.572 -7.525 1.00 95.81 100 GLU A C 1
ATOM 754 O O . GLU A 1 100 ? 8.938 -4.684 -6.414 1.00 95.81 100 GLU A O 1
ATOM 759 N N . ARG A 1 101 ? 8.876 -3.895 -8.528 1.00 96.50 101 ARG A N 1
ATOM 760 C CA . ARG A 1 101 ? 7.573 -3.230 -8.382 1.00 96.50 101 ARG A CA 1
ATOM 761 C C . ARG A 1 101 ? 6.479 -4.239 -8.063 1.00 96.50 101 ARG A C 1
ATOM 763 O O . ARG A 1 101 ? 5.744 -4.030 -7.106 1.00 96.50 101 ARG A O 1
ATOM 770 N N . LEU A 1 102 ? 6.409 -5.355 -8.796 1.00 98.06 102 LEU A N 1
ATOM 771 C CA . LEU A 1 102 ? 5.427 -6.409 -8.517 1.00 98.06 102 LEU A CA 1
ATOM 772 C C . LEU A 1 102 ? 5.590 -6.963 -7.096 1.00 98.06 102 LEU A C 1
ATOM 774 O O . LEU A 1 102 ? 4.600 -7.085 -6.380 1.00 98.06 102 LEU A O 1
ATOM 778 N N . ARG A 1 103 ? 6.825 -7.271 -6.674 1.00 97.12 103 ARG A N 1
ATOM 779 C CA . ARG A 1 103 ? 7.098 -7.763 -5.314 1.00 97.12 103 ARG A CA 1
ATOM 780 C C . ARG A 1 103 ? 6.603 -6.768 -4.260 1.00 97.12 103 ARG A C 1
ATOM 782 O O . ARG A 1 103 ? 5.809 -7.142 -3.406 1.00 97.12 103 ARG A O 1
ATOM 789 N N . ALA A 1 104 ? 6.988 -5.500 -4.393 1.00 96.56 104 ALA A N 1
ATOM 790 C CA . ALA A 1 104 ? 6.570 -4.434 -3.488 1.00 96.56 104 ALA A CA 1
ATOM 791 C C . ALA A 1 104 ? 5.042 -4.274 -3.437 1.00 96.56 104 ALA A C 1
ATOM 793 O O . ALA A 1 104 ? 4.462 -4.103 -2.370 1.00 96.56 104 ALA A O 1
ATOM 794 N N . SER A 1 105 ? 4.369 -4.355 -4.586 1.00 97.81 105 SER A N 1
ATOM 795 C CA . SER A 1 105 ? 2.911 -4.249 -4.671 1.00 97.81 105 SER A CA 1
ATOM 796 C C . SER A 1 105 ? 2.179 -5.449 -4.055 1.00 97.81 105 SER A C 1
ATOM 798 O O . SER A 1 105 ? 1.047 -5.284 -3.602 1.00 97.81 105 SER A O 1
ATOM 800 N N . LEU A 1 106 ? 2.789 -6.638 -4.010 1.00 97.94 106 LEU A N 1
ATOM 801 C CA . LEU A 1 106 ? 2.252 -7.803 -3.287 1.00 97.94 106 LEU A CA 1
ATOM 802 C C . LEU A 1 106 ? 2.455 -7.678 -1.767 1.00 97.94 106 LEU A C 1
ATOM 804 O O . LEU A 1 106 ? 1.564 -8.043 -0.994 1.00 97.94 106 LEU A O 1
ATOM 808 N N . ASP A 1 107 ? 3.577 -7.101 -1.335 1.00 97.31 107 ASP A N 1
ATOM 809 C CA . ASP A 1 107 ? 3.806 -6.771 0.078 1.00 97.31 107 ASP A CA 1
ATOM 810 C C . ASP A 1 107 ? 2.797 -5.710 0.551 1.00 97.31 107 ASP A C 1
ATOM 812 O O . ASP A 1 107 ? 2.155 -5.869 1.591 1.00 97.31 107 ASP A O 1
ATOM 816 N N . LEU A 1 108 ? 2.571 -4.674 -0.266 1.00 97.88 108 LEU A N 1
ATOM 817 C CA . LEU A 1 108 ? 1.545 -3.656 -0.029 1.00 97.88 108 LEU A CA 1
ATOM 818 C C . LEU A 1 108 ? 0.130 -4.241 -0.043 1.00 97.88 108 LEU A C 1
ATOM 820 O O . LEU A 1 108 ? -0.698 -3.803 0.746 1.00 97.88 108 LEU A O 1
ATOM 824 N N . LEU A 1 109 ? -0.161 -5.237 -0.886 1.00 97.88 109 LEU A N 1
ATOM 825 C CA . LEU A 1 109 ? -1.448 -5.942 -0.874 1.00 97.88 109 LEU A CA 1
ATOM 826 C C . LEU A 1 109 ? -1.699 -6.622 0.472 1.00 97.88 109 LEU A C 1
ATOM 828 O O . LEU A 1 109 ? -2.753 -6.428 1.079 1.00 97.88 109 LEU A O 1
ATOM 832 N N . SER A 1 110 ? -0.701 -7.349 0.971 1.00 96.88 110 SER A N 1
ATOM 833 C CA . SER A 1 110 ? -0.767 -7.986 2.289 1.00 96.88 110 SER A CA 1
ATOM 834 C C . SER A 1 110 ? -0.936 -6.949 3.406 1.00 96.88 110 SER A C 1
ATOM 836 O O . SER A 1 110 ? -1.763 -7.127 4.302 1.00 96.88 110 SER A O 1
ATOM 838 N N . ALA A 1 111 ? -0.201 -5.834 3.330 1.00 97.88 111 ALA A N 1
ATOM 839 C CA . ALA A 1 111 ? -0.310 -4.739 4.287 1.00 97.88 111 ALA A CA 1
ATOM 840 C C . ALA A 1 111 ? -1.690 -4.060 4.243 1.00 97.88 111 ALA A C 1
ATOM 842 O O . ALA A 1 111 ? -2.289 -3.860 5.294 1.00 97.88 111 ALA A O 1
ATOM 843 N N . ALA A 1 112 ? -2.234 -3.751 3.064 1.00 97.31 112 ALA A N 1
ATOM 844 C CA . ALA A 1 112 ? -3.527 -3.076 2.917 1.00 97.31 112 ALA A CA 1
ATOM 845 C C . ALA A 1 112 ? -4.652 -3.878 3.578 1.00 97.31 112 ALA A C 1
ATOM 847 O O . ALA A 1 112 ? -5.458 -3.334 4.330 1.00 97.31 112 ALA A O 1
ATOM 848 N N . LEU A 1 113 ? -4.662 -5.193 3.360 1.00 96.94 113 LEU A N 1
ATOM 849 C CA . LEU A 1 113 ? -5.639 -6.088 3.970 1.00 96.94 113 LEU A CA 1
ATOM 850 C C . LEU A 1 113 ? -5.458 -6.169 5.489 1.00 96.94 113 LEU A C 1
ATOM 852 O O . LEU A 1 113 ? -6.441 -6.142 6.223 1.00 96.94 113 LEU A O 1
ATOM 856 N N . ALA A 1 114 ? -4.227 -6.245 5.989 1.00 97.31 114 ALA A N 1
ATOM 857 C CA . ALA A 1 114 ? -3.984 -6.339 7.428 1.00 97.31 114 ALA A CA 1
ATOM 858 C C . ALA A 1 114 ? -4.273 -5.027 8.184 1.00 97.31 114 ALA A C 1
ATOM 860 O O . ALA A 1 114 ? -4.719 -5.053 9.331 1.00 97.31 114 ALA A O 1
ATOM 861 N N . LEU A 1 115 ? -4.009 -3.879 7.556 1.00 97.44 115 LEU A N 1
ATOM 862 C CA . LEU A 1 115 ? -4.100 -2.552 8.174 1.00 97.44 115 LEU A CA 1
ATOM 863 C C . LEU A 1 115 ? -5.489 -1.912 8.053 1.00 97.44 115 LEU A C 1
ATOM 865 O O . LEU A 1 115 ? -5.757 -0.924 8.739 1.00 97.44 115 LEU A O 1
ATOM 869 N N . SER A 1 116 ? -6.354 -2.463 7.202 1.00 95.44 116 SER A N 1
ATOM 870 C CA . SER A 1 116 ? -7.721 -1.990 6.992 1.00 95.44 116 SER A CA 1
ATOM 871 C C . SER A 1 116 ? -8.751 -2.902 7.645 1.00 95.44 116 SER A C 1
ATOM 873 O O . SER A 1 116 ? -8.625 -4.127 7.586 1.00 95.44 116 SER A O 1
ATOM 875 N N . ASP A 1 117 ? -9.821 -2.312 8.172 1.00 91.94 117 ASP A N 1
ATOM 876 C CA . ASP A 1 117 ? -11.008 -3.051 8.631 1.00 91.94 117 ASP A CA 1
ATOM 877 C C . ASP A 1 117 ? -12.085 -3.173 7.543 1.00 91.94 117 ASP A C 1
ATOM 879 O O . ASP A 1 117 ? -13.101 -3.833 7.748 1.00 91.94 117 ASP A O 1
ATOM 883 N N . GLU A 1 118 ? -11.881 -2.535 6.389 1.00 91.81 118 GLU A N 1
ATOM 884 C CA . GLU A 1 118 ? -12.892 -2.445 5.340 1.00 91.81 118 GLU A CA 1
ATOM 885 C C . GLU A 1 118 ? -12.880 -3.682 4.420 1.00 91.81 118 GLU A C 1
ATOM 887 O O . GLU A 1 118 ? -11.822 -4.281 4.170 1.00 91.81 118 GLU A O 1
ATOM 892 N N . PRO A 1 119 ? -14.042 -4.080 3.867 1.00 93.50 119 PRO A N 1
ATOM 893 C CA . PRO A 1 119 ? -14.126 -5.182 2.908 1.00 93.50 119 PRO A CA 1
ATOM 894 C C . PRO A 1 119 ? -13.450 -4.854 1.570 1.00 93.50 119 PRO A C 1
ATOM 896 O O . PRO A 1 119 ? -13.014 -5.766 0.874 1.00 93.50 119 PRO A O 1
ATOM 899 N N . LEU A 1 120 ? -13.346 -3.567 1.227 1.00 94.62 120 LEU A N 1
ATOM 900 C CA . LEU A 1 120 ? -12.658 -3.059 0.045 1.00 94.62 120 LEU A CA 1
ATOM 901 C C . LEU A 1 120 ? -11.441 -2.241 0.481 1.00 94.62 120 LEU A C 1
ATOM 903 O O . LEU A 1 120 ? -11.589 -1.293 1.250 1.00 94.62 120 LEU A O 1
ATOM 907 N N . VAL A 1 121 ? -10.270 -2.559 -0.067 1.00 95.31 121 VAL A N 1
ATOM 908 C CA . VAL A 1 121 ? -9.041 -1.776 0.124 1.00 95.31 121 VAL A CA 1
ATOM 909 C C . VAL A 1 121 ? -8.489 -1.301 -1.212 1.00 95.31 121 VAL A C 1
ATOM 911 O O . VAL A 1 121 ? -8.588 -1.998 -2.225 1.00 95.31 121 VAL A O 1
ATOM 914 N N . THR A 1 122 ? -7.879 -0.120 -1.220 1.00 96.44 122 THR A N 1
ATOM 915 C CA . THR A 1 122 ? -7.226 0.424 -2.414 1.00 96.44 122 THR A CA 1
ATOM 916 C C . THR A 1 122 ? -5.739 0.632 -2.187 1.00 96.44 122 THR A C 1
ATOM 918 O O . THR A 1 122 ? -5.291 0.911 -1.074 1.00 96.44 122 THR A O 1
ATOM 921 N N . ILE A 1 123 ? -4.966 0.475 -3.256 1.00 97.62 123 ILE A N 1
ATOM 922 C CA . ILE A 1 123 ? -3.520 0.682 -3.248 1.00 97.62 123 ILE A CA 1
ATOM 923 C C . ILE A 1 123 ? -3.183 1.536 -4.451 1.00 97.62 123 ILE A C 1
ATOM 925 O O . ILE A 1 123 ? -3.300 1.067 -5.584 1.00 97.62 123 ILE A O 1
ATOM 929 N N . SER A 1 124 ? -2.779 2.779 -4.221 1.00 96.25 124 SER A N 1
ATOM 930 C CA . SER A 1 124 ? -2.318 3.635 -5.301 1.00 96.25 124 SER A CA 1
ATOM 931 C C . SER A 1 124 ? -0.856 3.366 -5.637 1.00 96.25 124 SER A C 1
ATOM 933 O O . SER A 1 124 ? -0.046 2.952 -4.798 1.00 96.25 124 SER A O 1
ATOM 935 N N . THR A 1 125 ? -0.527 3.498 -6.916 1.00 95.62 125 THR A N 1
ATOM 936 C CA . THR A 1 125 ? 0.803 3.192 -7.432 1.00 95.62 125 THR A CA 1
ATOM 937 C C . THR A 1 125 ? 1.064 3.946 -8.730 1.00 95.62 125 THR A C 1
ATOM 939 O O . THR A 1 125 ? 0.155 4.518 -9.326 1.00 95.62 125 THR A O 1
ATOM 942 N N . VAL A 1 126 ? 2.316 3.925 -9.180 1.00 93.38 126 VAL A N 1
ATOM 943 C CA . VAL A 1 126 ? 2.739 4.507 -10.460 1.00 93.38 126 VAL A CA 1
ATOM 944 C C . VAL A 1 126 ? 1.976 3.900 -11.644 1.00 93.38 126 VAL A C 1
ATOM 946 O O . VAL A 1 126 ? 1.540 2.744 -11.555 1.00 93.38 126 VAL A O 1
ATOM 949 N N . PRO A 1 127 ? 1.871 4.606 -12.784 1.00 92.19 127 PRO A N 1
ATOM 950 C CA . PRO A 1 127 ? 1.414 3.980 -14.018 1.00 92.19 127 PRO A CA 1
ATOM 951 C C . PRO A 1 127 ? 2.362 2.856 -14.454 1.00 92.19 127 PRO A C 1
ATOM 953 O O . PRO A 1 127 ? 3.413 2.630 -13.858 1.00 92.19 127 PRO A O 1
ATOM 956 N N . GLY A 1 128 ? 2.003 2.145 -15.527 1.00 91.62 128 GLY A N 1
ATOM 957 C CA . GLY A 1 128 ? 2.793 1.015 -16.028 1.00 91.62 128 GLY A CA 1
ATOM 958 C C . GLY A 1 128 ? 4.281 1.338 -16.234 1.00 91.62 128 GLY A C 1
ATOM 959 O O . GLY A 1 128 ? 5.145 0.543 -15.879 1.00 91.62 128 GLY A O 1
ATOM 960 N N . SER A 1 129 ? 4.588 2.513 -16.775 1.00 92.12 129 SER A N 1
ATOM 961 C CA . SER A 1 129 ? 5.950 3.034 -16.873 1.00 92.12 129 SER A CA 1
ATOM 962 C C . SER A 1 129 ? 5.914 4.541 -17.133 1.00 92.12 129 SER A C 1
ATOM 964 O O . SER A 1 129 ? 4.845 5.116 -17.342 1.00 92.12 129 SER A O 1
ATOM 966 N N . TYR A 1 130 ? 7.087 5.165 -17.159 1.00 90.19 130 TYR A N 1
ATOM 967 C CA . TYR A 1 130 ? 7.277 6.577 -17.445 1.00 90.19 130 TYR A CA 1
ATOM 968 C C . TYR A 1 130 ? 7.679 6.777 -18.913 1.00 90.19 130 TYR A C 1
ATOM 970 O O . TYR A 1 130 ? 8.700 6.257 -19.376 1.00 90.19 130 TYR A O 1
ATOM 978 N N . ARG A 1 131 ? 6.887 7.536 -19.685 1.00 89.19 131 ARG A N 1
ATOM 979 C CA . ARG A 1 131 ? 7.071 7.690 -21.146 1.00 89.19 131 ARG A CA 1
ATOM 980 C C . ARG A 1 131 ? 8.512 8.067 -21.559 1.00 89.19 131 ARG A C 1
ATOM 982 O O . ARG A 1 131 ? 9.016 7.446 -22.499 1.00 89.19 131 ARG A O 1
ATOM 989 N N . PRO A 1 132 ? 9.211 9.000 -20.881 1.00 90.69 132 PRO A N 1
ATOM 990 C CA . PRO A 1 132 ? 10.600 9.347 -21.202 1.00 90.69 132 PRO A CA 1
ATOM 991 C C . PRO A 1 132 ? 11.652 8.246 -21.016 1.00 90.69 132 PRO A C 1
ATOM 993 O O . PRO A 1 132 ? 12.740 8.384 -21.569 1.00 90.69 132 PRO A O 1
ATOM 996 N N . PHE A 1 133 ? 11.365 7.142 -20.315 1.00 89.69 133 PHE A N 1
ATOM 997 C CA . PHE A 1 133 ? 12.299 6.006 -20.266 1.00 89.69 133 PHE A CA 1
ATOM 998 C C . PHE A 1 133 ? 12.461 5.297 -21.619 1.00 89.69 133 PHE A C 1
ATOM 1000 O O . PHE A 1 133 ? 13.447 4.589 -21.834 1.00 89.69 133 PHE A O 1
ATOM 1007 N N . GLY A 1 134 ? 11.537 5.528 -22.555 1.00 91.06 134 GLY A N 1
ATOM 1008 C CA . GLY A 1 134 ? 11.633 5.052 -23.926 1.00 91.06 134 GLY A CA 1
ATOM 1009 C C . GLY A 1 134 ? 11.187 3.596 -24.122 1.00 91.06 134 GLY A C 1
ATOM 1010 O O . GLY A 1 134 ? 10.999 2.834 -23.174 1.00 91.06 134 GLY A O 1
ATOM 1011 N N . PRO A 1 135 ? 11.011 3.176 -25.386 1.00 90.88 135 PRO A N 1
ATOM 1012 C CA . PRO A 1 135 ? 10.363 1.908 -25.732 1.00 90.88 135 PRO A CA 1
ATOM 1013 C C . PRO A 1 135 ? 11.147 0.663 -25.300 1.00 90.88 135 PRO A C 1
ATOM 1015 O O . PRO A 1 135 ? 10.558 -0.401 -25.169 1.00 90.88 135 PRO A O 1
ATOM 1018 N N . ALA A 1 136 ? 12.459 0.785 -25.071 1.00 89.06 136 ALA A N 1
ATOM 1019 C CA . ALA A 1 136 ? 13.280 -0.325 -24.591 1.00 89.06 136 ALA A CA 1
ATOM 1020 C C . ALA A 1 136 ? 12.922 -0.743 -23.155 1.00 89.06 136 ALA A C 1
ATOM 1022 O O . ALA A 1 136 ? 13.061 -1.913 -22.812 1.00 89.06 136 ALA A O 1
ATOM 1023 N N . ARG A 1 137 ? 12.460 0.205 -22.326 1.00 88.62 137 ARG A N 1
ATOM 1024 C CA . ARG A 1 137 ? 11.989 -0.063 -20.962 1.00 88.62 137 ARG A CA 1
ATOM 1025 C C . ARG A 1 137 ? 10.473 -0.231 -20.909 1.00 88.62 137 ARG A C 1
ATOM 1027 O O . ARG A 1 137 ? 9.970 -1.081 -20.180 1.00 88.62 137 ARG A O 1
ATOM 1034 N N . ASN A 1 138 ? 9.750 0.526 -21.730 1.00 91.75 138 ASN A N 1
ATOM 1035 C CA . ASN A 1 138 ? 8.290 0.593 -21.713 1.00 91.75 138 ASN A CA 1
ATOM 1036 C C . ASN A 1 138 ? 7.654 -0.573 -22.497 1.00 91.75 138 ASN A C 1
ATOM 1038 O O . ASN A 1 138 ? 6.778 -0.362 -23.339 1.00 91.75 138 ASN A O 1
ATOM 1042 N N . ASP A 1 139 ? 8.101 -1.806 -22.244 1.00 95.06 139 ASP A N 1
ATOM 1043 C CA . ASP A 1 139 ? 7.538 -3.005 -22.866 1.00 95.06 139 ASP A CA 1
ATOM 1044 C C . ASP A 1 139 ? 6.171 -3.334 -22.248 1.00 95.06 139 ASP A C 1
ATOM 1046 O O . ASP A 1 139 ? 6.053 -3.833 -21.123 1.00 95.06 139 ASP A O 1
ATOM 1050 N N . ALA A 1 140 ? 5.116 -3.095 -23.028 1.00 94.75 140 ALA A N 1
ATOM 1051 C CA . ALA A 1 140 ? 3.738 -3.349 -22.629 1.00 94.75 140 ALA A CA 1
ATOM 1052 C C . ALA A 1 140 ? 3.479 -4.811 -22.224 1.00 94.75 140 ALA A C 1
ATOM 1054 O O . ALA A 1 140 ? 2.623 -5.056 -21.375 1.00 94.75 140 ALA A O 1
ATOM 1055 N N . ARG A 1 141 ? 4.204 -5.791 -22.785 1.00 97.00 141 ARG A N 1
ATOM 1056 C CA . ARG A 1 141 ? 4.031 -7.209 -22.426 1.00 97.00 141 ARG A CA 1
ATOM 1057 C C . ARG A 1 141 ? 4.551 -7.492 -21.024 1.00 97.00 141 ARG A C 1
ATOM 1059 O O . ARG A 1 141 ? 3.897 -8.222 -20.277 1.00 97.00 141 ARG A O 1
ATOM 1066 N N . VAL A 1 142 ? 5.691 -6.909 -20.658 1.00 97.19 142 VAL A N 1
ATOM 1067 C CA . VAL A 1 142 ? 6.272 -7.041 -19.312 1.00 97.19 142 VAL A CA 1
ATOM 1068 C C . VAL A 1 142 ? 5.348 -6.393 -18.285 1.00 97.19 142 VAL A C 1
ATOM 1070 O O . VAL A 1 142 ? 4.942 -7.052 -17.326 1.00 97.19 142 VAL A O 1
ATOM 1073 N N . ILE A 1 143 ? 4.927 -5.155 -18.552 1.00 97.25 143 ILE A N 1
ATOM 1074 C CA . ILE A 1 143 ? 4.020 -4.385 -17.692 1.00 97.25 143 ILE A CA 1
ATOM 1075 C C . ILE A 1 143 ? 2.688 -5.124 -17.495 1.00 97.25 143 ILE A C 1
ATOM 1077 O O . ILE A 1 143 ? 2.265 -5.353 -16.361 1.00 97.25 143 ILE A O 1
ATOM 1081 N N . ALA A 1 144 ? 2.042 -5.560 -18.583 1.00 97.81 144 ALA A N 1
ATOM 1082 C CA . ALA A 1 144 ? 0.772 -6.282 -18.514 1.00 97.81 144 ALA A CA 1
ATOM 1083 C C . ALA A 1 144 ? 0.904 -7.618 -17.769 1.00 97.81 144 ALA A C 1
ATOM 1085 O O . ALA A 1 144 ? 0.015 -7.986 -17.002 1.00 97.81 144 ALA A O 1
ATOM 1086 N N . THR A 1 145 ? 2.024 -8.328 -17.939 1.00 98.56 145 THR A N 1
ATOM 1087 C CA . THR A 1 145 ? 2.294 -9.572 -17.202 1.00 98.56 145 THR A CA 1
ATOM 1088 C C . THR A 1 145 ? 2.415 -9.312 -15.702 1.00 98.56 145 THR A C 1
ATOM 1090 O O . THR A 1 145 ? 1.860 -10.064 -14.900 1.00 98.56 145 THR A O 1
ATOM 1093 N N . ALA A 1 146 ? 3.121 -8.253 -15.303 1.00 98.56 146 ALA A N 1
ATOM 1094 C CA . ALA A 1 146 ? 3.281 -7.895 -13.899 1.00 98.56 146 ALA A CA 1
ATOM 1095 C C . ALA A 1 146 ? 1.944 -7.476 -13.261 1.00 98.56 146 ALA A C 1
ATOM 1097 O O . ALA A 1 146 ? 1.574 -8.013 -12.216 1.00 98.56 146 ALA A O 1
ATOM 1098 N N . LEU A 1 147 ? 1.172 -6.611 -13.925 1.00 98.50 147 LEU A N 1
ATOM 1099 C CA . LEU A 1 147 ? -0.169 -6.217 -13.475 1.00 98.50 147 LEU A CA 1
ATOM 1100 C C . LEU A 1 147 ? -1.122 -7.418 -13.391 1.00 98.50 147 LEU A C 1
ATOM 1102 O O . LEU A 1 147 ? -1.838 -7.570 -12.405 1.00 98.50 147 LEU A O 1
ATOM 1106 N N . GLY A 1 148 ? -1.088 -8.316 -14.381 1.00 98.62 148 GLY A N 1
ATOM 1107 C CA . GLY A 1 148 ? -1.891 -9.539 -14.386 1.00 98.62 148 GLY A CA 1
ATOM 1108 C C . GLY A 1 148 ? -1.551 -10.483 -13.231 1.00 98.62 148 GLY A C 1
ATOM 1109 O O . GLY A 1 148 ? -2.450 -11.069 -12.631 1.00 98.62 148 GLY A O 1
ATOM 1110 N N . ARG A 1 149 ? -0.269 -10.594 -12.857 1.00 98.81 149 ARG A N 1
ATOM 1111 C CA . ARG A 1 149 ? 0.157 -11.360 -11.672 1.00 98.81 149 ARG A CA 1
ATOM 1112 C C . ARG A 1 149 ? -0.355 -10.745 -10.373 1.00 9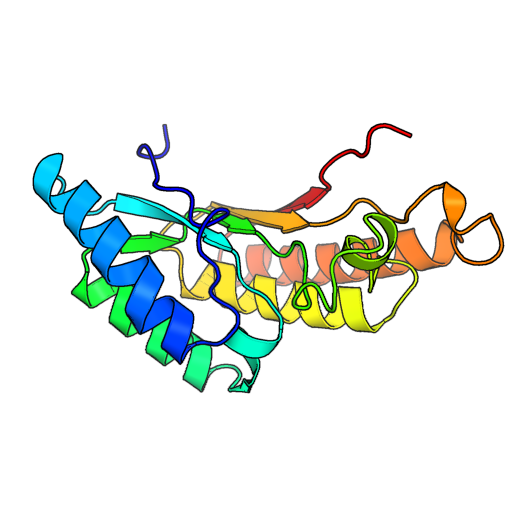8.81 149 ARG A C 1
ATOM 1114 O O . ARG A 1 149 ? -0.796 -11.487 -9.500 1.00 98.81 149 ARG A O 1
ATOM 1121 N N . TRP A 1 150 ? -0.325 -9.418 -10.253 1.00 98.75 150 TRP A N 1
ATOM 1122 C CA . TRP A 1 150 ? -0.905 -8.732 -9.098 1.00 98.75 150 TRP A CA 1
ATOM 1123 C C . TRP A 1 150 ? -2.422 -8.965 -9.021 1.00 98.75 150 TRP A C 1
ATOM 1125 O O . TRP A 1 150 ? -2.932 -9.361 -7.976 1.00 98.75 150 TRP A O 1
ATOM 1135 N N . ALA A 1 151 ? -3.132 -8.817 -10.145 1.00 98.62 151 ALA A N 1
ATOM 1136 C CA . ALA A 1 151 ? -4.576 -9.040 -10.218 1.00 98.62 151 ALA A CA 1
ATOM 1137 C C . ALA A 1 151 ? -4.960 -10.489 -9.878 1.00 98.62 151 ALA A C 1
ATOM 1139 O O . ALA A 1 151 ? -5.927 -10.715 -9.156 1.00 98.62 151 ALA A O 1
ATOM 1140 N N . ALA A 1 152 ? -4.180 -11.473 -10.334 1.00 98.75 152 ALA A N 1
ATOM 1141 C CA . ALA A 1 152 ? -4.382 -12.874 -9.973 1.00 98.75 152 ALA A CA 1
ATOM 1142 C C . ALA A 1 152 ? -4.231 -13.112 -8.461 1.00 98.75 152 ALA A C 1
ATOM 1144 O O . ALA A 1 152 ? -5.032 -13.839 -7.877 1.00 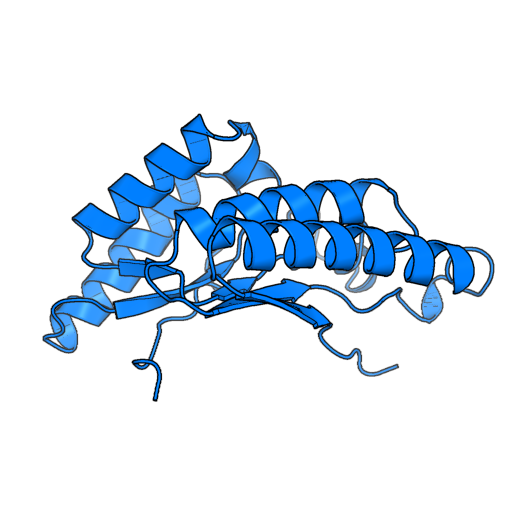98.75 152 ALA A O 1
ATOM 1145 N N . ALA A 1 153 ? -3.246 -12.477 -7.814 1.00 98.69 153 ALA A N 1
ATOM 1146 C CA . ALA A 1 153 ? -3.088 -12.554 -6.362 1.00 98.69 153 ALA A CA 1
ATOM 1147 C C . ALA A 1 153 ? -4.285 -11.929 -5.624 1.00 98.69 153 ALA A C 1
ATOM 1149 O O . ALA A 1 153 ? -4.825 -12.546 -4.708 1.00 98.69 153 ALA A O 1
ATOM 1150 N N . ALA A 1 154 ? -4.747 -10.752 -6.058 1.00 98.56 154 ALA A N 1
ATOM 1151 C CA . ALA A 1 154 ? -5.929 -10.105 -5.488 1.00 98.56 154 ALA A CA 1
ATOM 1152 C C . ALA A 1 154 ? -7.207 -10.952 -5.662 1.00 98.56 154 ALA A C 1
ATOM 1154 O O . ALA A 1 154 ? -7.980 -11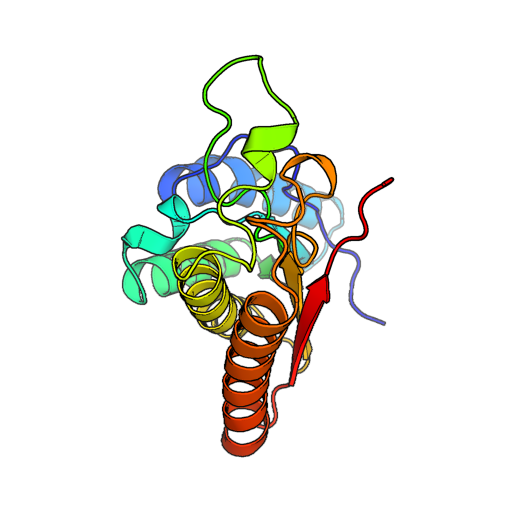.086 -4.718 1.00 98.56 154 ALA A O 1
ATOM 1155 N N . ALA A 1 155 ? -7.397 -11.591 -6.821 1.00 98.56 155 ALA A N 1
ATOM 1156 C CA . ALA A 1 155 ? -8.546 -12.463 -7.077 1.00 98.56 155 ALA A CA 1
ATOM 1157 C C . ALA A 1 155 ? -8.550 -13.728 -6.198 1.00 98.56 155 ALA A C 1
ATOM 1159 O O . ALA A 1 155 ? -9.607 -14.173 -5.753 1.00 98.56 155 ALA A O 1
ATOM 1160 N N . ILE A 1 156 ? -7.374 -14.307 -5.920 1.00 98.44 156 ILE A N 1
ATOM 1161 C CA . ILE A 1 156 ? -7.247 -15.424 -4.969 1.00 98.44 156 ILE A CA 1
ATOM 1162 C C . ILE A 1 156 ? -7.695 -14.979 -3.573 1.00 98.44 156 ILE A C 1
ATOM 1164 O O . ILE A 1 156 ? -8.470 -15.682 -2.931 1.00 98.44 156 ILE A O 1
ATOM 1168 N N . ILE A 1 157 ? -7.269 -13.795 -3.131 1.00 97.31 157 ILE A N 1
ATOM 1169 C CA . ILE A 1 157 ? -7.654 -13.243 -1.826 1.00 97.31 157 ILE A CA 1
ATOM 1170 C C . ILE A 1 157 ? -9.157 -12.982 -1.752 1.00 97.31 157 ILE A C 1
ATOM 1172 O O . ILE A 1 157 ? -9.781 -13.334 -0.752 1.00 97.31 157 ILE A O 1
ATOM 1176 N N . GLU A 1 158 ? -9.746 -12.391 -2.789 1.00 98.31 158 GLU A N 1
ATOM 1177 C CA . GLU A 1 158 ? -11.186 -12.136 -2.836 1.00 98.31 158 GLU A CA 1
ATOM 1178 C C . GLU A 1 158 ? -11.982 -13.436 -2.739 1.00 98.31 158 GLU A C 1
ATOM 1180 O O . GLU A 1 158 ? -12.907 -13.532 -1.933 1.00 98.31 158 GLU A O 1
ATOM 1185 N N . ARG A 1 159 ? -11.571 -14.473 -3.474 1.00 98.25 159 ARG A N 1
ATOM 1186 C CA . ARG A 1 159 ? -12.181 -15.804 -3.381 1.00 98.25 159 ARG A CA 1
ATOM 1187 C C . ARG A 1 159 ? -12.051 -16.405 -1.978 1.00 98.25 159 ARG A C 1
ATOM 1189 O O . ARG A 1 159 ? -13.013 -16.987 -1.484 1.00 98.25 159 ARG A O 1
ATOM 1196 N N . ASP A 1 160 ? -10.876 -16.298 -1.362 1.00 97.69 160 ASP A N 1
ATOM 1197 C CA . ASP A 1 160 ? -10.563 -17.003 -0.114 1.00 97.69 160 ASP A CA 1
ATOM 1198 C C . ASP A 1 160 ? -11.070 -16.260 1.138 1.00 97.69 160 ASP A C 1
ATOM 1200 O O . ASP A 1 160 ? -11.306 -16.883 2.172 1.00 97.69 160 ASP A O 1
ATOM 1204 N N . THR A 1 161 ? -11.246 -14.938 1.063 1.00 96.56 161 THR A N 1
ATOM 1205 C CA . THR A 1 161 ? -11.577 -14.085 2.222 1.00 96.56 161 THR A CA 1
ATOM 1206 C C . THR A 1 161 ? -12.847 -13.254 2.053 1.00 96.56 161 THR A C 1
ATOM 1208 O O . THR A 1 161 ? -13.338 -12.693 3.032 1.00 96.56 161 THR A O 1
ATOM 1211 N N . GLY A 1 162 ? -13.372 -13.131 0.831 1.00 97.56 162 GLY A N 1
ATOM 1212 C CA . GLY A 1 162 ? -14.471 -12.222 0.499 1.00 97.56 162 GLY A CA 1
ATOM 1213 C C . GLY A 1 162 ? -14.085 -10.738 0.485 1.00 97.56 162 GLY A C 1
ATOM 1214 O O . GLY A 1 162 ? -14.968 -9.895 0.34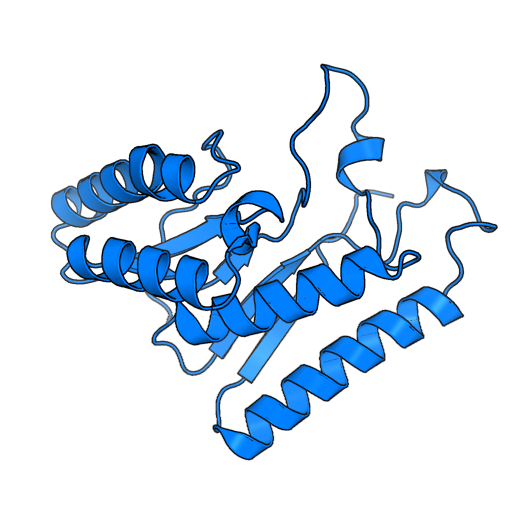0 1.00 97.56 162 GLY A O 1
ATOM 1215 N N . ARG A 1 163 ? -12.798 -10.397 0.660 1.00 97.06 163 ARG A N 1
ATOM 1216 C CA . ARG A 1 163 ? -12.304 -9.011 0.636 1.00 97.06 163 ARG A CA 1
ATOM 1217 C C . ARG A 1 163 ? -11.705 -8.657 -0.714 1.00 97.06 163 ARG A C 1
ATOM 1219 O O . ARG A 1 163 ? -10.877 -9.391 -1.247 1.00 97.06 163 ARG A O 1
ATOM 1226 N N . THR A 1 164 ? -12.061 -7.487 -1.221 1.00 97.56 164 THR A N 1
ATOM 1227 C CA . THR A 1 164 ? -11.620 -6.993 -2.524 1.00 97.56 164 THR A CA 1
ATOM 1228 C C . THR A 1 164 ? -10.450 -6.025 -2.355 1.00 97.56 164 THR A C 1
ATOM 1230 O O . THR A 1 164 ? -10.478 -5.131 -1.506 1.00 97.56 164 THR A O 1
ATOM 1233 N N . ALA A 1 165 ? -9.432 -6.160 -3.203 1.00 97.56 165 ALA A N 1
ATOM 1234 C CA . ALA A 1 165 ? -8.337 -5.203 -3.304 1.00 97.56 165 ALA A CA 1
ATOM 1235 C C . ALA A 1 165 ? -8.270 -4.614 -4.714 1.00 97.56 165 ALA A C 1
ATOM 1237 O O . ALA A 1 165 ? -8.284 -5.348 -5.702 1.00 97.56 165 ALA A O 1
ATOM 1238 N N . VAL A 1 166 ? -8.157 -3.290 -4.808 1.00 97.81 166 VAL A N 1
ATOM 1239 C CA . VAL A 1 166 ? -8.064 -2.570 -6.084 1.00 97.81 166 VAL A CA 1
ATOM 1240 C C . VAL A 1 166 ? -6.720 -1.861 -6.178 1.00 97.81 166 VAL A C 1
ATOM 1242 O O . VAL A 1 166 ? -6.354 -1.069 -5.309 1.00 97.81 166 VAL A O 1
ATOM 1245 N N . LEU A 1 167 ? -5.994 -2.134 -7.259 1.00 97.81 167 LEU A N 1
ATOM 1246 C CA . LEU A 1 167 ? -4.783 -1.407 -7.612 1.00 97.81 167 LEU A CA 1
ATOM 1247 C C . LEU A 1 167 ? -5.155 -0.171 -8.432 1.00 97.81 167 LEU A C 1
ATOM 1249 O O . LEU A 1 167 ? -5.672 -0.281 -9.545 1.00 97.81 167 LEU A O 1
ATOM 1253 N N . CYS A 1 168 ? -4.878 1.003 -7.884 1.00 96.69 168 CYS A N 1
ATOM 1254 C CA . CYS A 1 168 ? -5.195 2.291 -8.481 1.00 96.69 168 CYS A CA 1
ATOM 1255 C C . CYS A 1 168 ? -3.945 2.849 -9.171 1.00 96.69 168 CYS A C 1
ATOM 1257 O O . CYS A 1 168 ? -3.087 3.447 -8.525 1.00 96.69 168 CYS A O 1
ATOM 1259 N N . LEU A 1 169 ? -3.829 2.637 -10.484 1.00 94.62 169 LEU A N 1
ATOM 1260 C CA . LEU A 1 169 ? -2.761 3.245 -11.281 1.00 94.62 169 LEU A CA 1
ATOM 1261 C C . LEU A 1 169 ? -2.992 4.758 -11.353 1.00 94.62 169 LEU A C 1
ATOM 1263 O O . LEU A 1 169 ? -3.989 5.205 -11.925 1.00 94.62 169 LEU A O 1
ATOM 1267 N N . GLU A 1 170 ? -2.090 5.540 -10.770 1.00 90.12 170 GLU A N 1
ATOM 1268 C CA . GLU A 1 170 ? -2.161 6.996 -10.841 1.00 90.12 170 GLU A CA 1
ATOM 1269 C C . GLU A 1 170 ? -1.712 7.452 -12.237 1.00 90.12 170 GLU A C 1
ATOM 1271 O O . GLU A 1 170 ? -0.628 7.069 -12.685 1.00 90.12 170 GLU A O 1
ATOM 1276 N N . PRO A 1 171 ? -2.537 8.219 -12.973 1.00 80.25 171 PRO A N 1
ATOM 1277 C CA . PRO A 1 171 ? -2.177 8.673 -14.304 1.00 80.25 171 PRO A CA 1
ATOM 1278 C C . PRO A 1 171 ? -1.049 9.696 -14.224 1.00 80.25 171 PRO A C 1
ATOM 1280 O O . PRO A 1 171 ? -1.017 10.557 -13.345 1.00 80.25 171 PRO A O 1
ATOM 1283 N N . GLU A 1 172 ? -0.161 9.644 -15.204 1.00 69.38 172 GLU A N 1
ATOM 1284 C CA . GLU A 1 172 ? 0.871 10.650 -15.373 1.00 69.38 172 GLU A CA 1
ATOM 1285 C C . GLU A 1 172 ? 0.519 11.658 -16.469 1.00 69.38 172 GLU A C 1
ATOM 1287 O O . GLU A 1 172 ? -0.225 11.326 -17.392 1.00 69.38 172 GLU A O 1
ATOM 1292 N N . PRO A 1 173 ? 1.051 12.893 -16.402 1.00 61.00 173 PRO A N 1
ATOM 1293 C CA . PRO A 1 173 ? 0.721 13.949 -17.356 1.00 61.00 173 PRO A CA 1
ATOM 1294 C C . PRO A 1 173 ? 1.372 13.786 -18.751 1.00 61.00 173 PRO A C 1
ATOM 1296 O O . PRO A 1 173 ? 1.492 14.784 -19.464 1.00 61.00 173 PRO A O 1
ATOM 1299 N N . TRP A 1 174 ? 1.797 12.580 -19.161 1.00 58.06 174 TRP A N 1
ATOM 1300 C CA . TRP A 1 174 ? 2.559 12.336 -20.403 1.00 58.06 174 TRP A CA 1
ATOM 1301 C C . TRP A 1 174 ? 2.089 11.120 -21.198 1.00 58.06 174 TRP A C 1
ATOM 1303 O O . TRP A 1 174 ? 1.751 10.092 -20.573 1.00 58.06 174 TRP A O 1
#

Sequence (174 aa):
MLPLGYSSNLHAAETLDEVVAHVVPFARSVRERLGWQRMGIDLRLGLAALAGGTAAIAALRSALDAAGLSAHTLNGFPLRPFQQARVKEQAYLPDWSEAERLRASLDLLSAALALSDEPLVTISTVPGSYRPFGPARNDARVIATALGRWAAAAAIIERDTGRTAVLCLEPEPW

pLDDT: mean 91.88, std 10.5, range [47.34, 98.81]

Secondary structure (DSSP, 8-state):
-PPPEEE-TTS---SHHHIIIIIHHHHHHHHHHTT-SSEEEEEE--GGGGTTHHHHHHHHHHHHHHTTEEEEEEE--SSS---SS--GGGGG-S-TTSHHHHHHHHHHHHHHHHH--SSEEEEEE--S--GGG-TTT--HHHHHHHHHHHHHHHHHHHHHHS-EEEEEEPPP--

Foldseek 3Di:
DDADAAECPPQPAAALVSCLVPVLVVRLVVCVVVVHQAHEYAAEYAPRCCVVPPVSLVVSLVSQVVSRYAHQEYECWQNDDPPDPDDPQCRCPPALLDPVVLVSLVSVVVSQVSRHPDLEYEYEHEARHDPVVDPVSSPPVSSVVSVVVSVVVQVVCCVVPVGGYYYHHDDDPD

Radius of gyration: 16.29 Å; chains: 1; bounding box: 38×34×46 Å